Protein AF-A0A2E0UZA9-F1 (afdb_monomer_lite)

Structure (mmCIF, N/CA/C/O backbone):
data_AF-A0A2E0UZA9-F1
#
_entry.id   AF-A0A2E0UZA9-F1
#
loop_
_atom_site.group_PDB
_atom_site.id
_atom_site.type_symbol
_atom_site.label_atom_id
_atom_site.label_alt_id
_atom_site.label_comp_id
_atom_site.label_asym_id
_atom_site.label_entity_id
_atom_site.label_seq_id
_atom_site.pdbx_PDB_ins_code
_atom_site.Cartn_x
_atom_site.Cartn_y
_atom_site.Cartn_z
_atom_site.occupancy
_atom_site.B_iso_or_equiv
_atom_site.auth_seq_id
_atom_site.auth_comp_id
_atom_site.auth_asym_id
_atom_site.auth_atom_id
_atom_site.pdbx_PDB_model_num
ATOM 1 N N . MET A 1 1 ? 40.620 -31.369 -30.830 1.00 44.22 1 MET A N 1
ATOM 2 C CA . MET A 1 1 ? 39.345 -31.749 -30.182 1.00 44.22 1 MET A CA 1
ATOM 3 C C . MET A 1 1 ? 38.688 -30.468 -29.694 1.00 44.22 1 MET A C 1
ATOM 5 O O . MET A 1 1 ? 39.153 -29.918 -28.708 1.00 44.22 1 MET A O 1
ATOM 9 N N . TYR A 1 2 ? 37.712 -29.924 -30.425 1.00 49.22 2 TYR A N 1
ATOM 10 C CA . TYR A 1 2 ? 37.018 -28.701 -30.006 1.00 49.22 2 TYR A CA 1
ATOM 11 C C . TYR A 1 2 ? 35.846 -29.072 -29.098 1.00 49.22 2 TYR A C 1
ATOM 13 O O . TYR A 1 2 ? 34.988 -29.868 -29.479 1.00 49.22 2 TYR A O 1
ATOM 21 N N . ASP A 1 3 ? 35.856 -28.532 -27.885 1.00 52.56 3 ASP A N 1
ATOM 22 C CA . ASP A 1 3 ? 34.838 -28.760 -26.866 1.00 52.56 3 ASP A CA 1
ATOM 23 C C . ASP A 1 3 ? 33.593 -27.922 -27.194 1.00 52.56 3 ASP A C 1
ATOM 25 O O . ASP A 1 3 ? 33.565 -26.701 -27.028 1.00 52.56 3 ASP A O 1
ATOM 29 N N . GLN A 1 4 ? 32.575 -28.568 -27.763 1.00 59.28 4 GLN A N 1
ATOM 30 C CA . GLN A 1 4 ? 31.351 -27.907 -28.202 1.00 59.28 4 GLN A CA 1
ATOM 31 C C . GLN A 1 4 ? 30.424 -27.705 -26.995 1.00 59.28 4 GLN A C 1
ATOM 33 O O . GLN A 1 4 ? 29.563 -28.537 -26.694 1.00 59.28 4 GLN A O 1
ATOM 38 N N . LYS A 1 5 ? 30.620 -26.588 -26.278 1.00 55.94 5 LYS A N 1
ATOM 39 C CA . LYS A 1 5 ? 29.717 -26.135 -25.209 1.00 55.94 5 LYS A CA 1
ATOM 40 C C . LYS A 1 5 ? 28.294 -25.990 -25.762 1.00 55.94 5 LYS A C 1
ATOM 42 O O . LYS A 1 5 ? 28.066 -25.351 -26.787 1.00 55.94 5 LYS A O 1
ATOM 47 N N . ARG A 1 6 ? 27.331 -26.617 -25.083 1.00 59.03 6 ARG A N 1
ATOM 48 C CA . ARG A 1 6 ? 25.894 -26.512 -25.385 1.00 59.03 6 ARG A CA 1
ATOM 49 C C . ARG A 1 6 ? 25.472 -25.038 -25.264 1.00 59.03 6 ARG A C 1
ATOM 51 O O . ARG A 1 6 ? 25.919 -24.402 -24.313 1.00 59.03 6 ARG A O 1
ATOM 58 N N . PRO A 1 7 ? 24.610 -24.490 -26.141 1.00 57.75 7 PRO A N 1
ATOM 59 C CA . PRO A 1 7 ? 24.007 -23.194 -25.870 1.00 57.75 7 PRO A CA 1
ATOM 60 C C . PRO A 1 7 ? 23.097 -23.354 -24.649 1.00 57.75 7 PRO A C 1
ATOM 62 O O . PRO A 1 7 ? 22.094 -24.071 -24.689 1.00 57.75 7 PRO A O 1
ATOM 65 N N . GLU A 1 8 ? 23.498 -22.749 -23.538 1.00 59.97 8 GLU A N 1
ATOM 66 C CA . GLU A 1 8 ? 22.669 -22.643 -22.343 1.00 59.97 8 GLU A CA 1
ATOM 67 C C . GLU A 1 8 ? 21.408 -21.838 -22.707 1.00 59.97 8 GLU A C 1
ATOM 69 O O . GLU A 1 8 ? 21.495 -20.912 -23.523 1.00 59.97 8 GLU A O 1
ATOM 74 N N . PRO A 1 9 ? 20.214 -22.201 -22.199 1.00 57.62 9 PRO A N 1
ATOM 75 C CA . PRO A 1 9 ? 19.013 -21.413 -22.455 1.00 57.62 9 PRO A CA 1
ATOM 76 C C . PRO A 1 9 ? 19.300 -19.962 -22.057 1.00 57.62 9 PRO A C 1
ATOM 78 O O . PRO A 1 9 ? 19.689 -19.722 -20.918 1.00 57.62 9 PRO A O 1
ATOM 81 N N . LYS A 1 10 ? 19.160 -19.026 -23.015 1.00 57.62 10 LYS A N 1
ATOM 82 C CA . LYS A 1 10 ? 19.404 -17.586 -22.826 1.00 57.62 10 LYS A CA 1
ATOM 83 C C . LYS A 1 10 ? 18.762 -17.175 -21.503 1.00 57.62 10 LYS A C 1
ATOM 85 O O . LYS A 1 10 ? 17.537 -17.240 -21.376 1.00 57.62 10 LYS A O 1
ATOM 90 N N . ASN A 1 11 ? 19.612 -16.866 -20.522 1.00 52.38 11 ASN A N 1
ATOM 91 C CA . ASN A 1 11 ? 19.195 -16.444 -19.194 1.00 52.38 11 ASN A CA 1
ATOM 92 C C . ASN A 1 11 ? 18.157 -15.339 -19.358 1.00 52.38 11 ASN A C 1
ATOM 94 O O . ASN A 1 11 ? 18.340 -14.447 -20.185 1.00 52.38 11 ASN A O 1
ATOM 98 N N . SER A 1 12 ? 17.063 -15.459 -18.605 1.00 56.59 12 SER A N 1
ATOM 99 C CA . SER A 1 12 ? 15.996 -14.466 -18.508 1.00 56.59 12 SER A CA 1
ATOM 100 C C . SER A 1 12 ? 16.597 -13.068 -18.561 1.00 56.59 12 SER A C 1
ATOM 102 O O . SER A 1 12 ? 17.405 -12.740 -17.685 1.00 56.59 12 SER A O 1
ATOM 104 N N . ASP A 1 13 ? 16.243 -12.290 -19.588 1.00 64.12 13 ASP A N 1
ATOM 105 C CA . ASP A 1 13 ? 16.721 -10.918 -19.717 1.00 64.12 13 ASP A CA 1
ATOM 106 C C . ASP A 1 13 ? 16.536 -10.221 -18.359 1.00 64.12 13 ASP A C 1
ATOM 108 O O . ASP A 1 13 ? 15.477 -10.375 -17.731 1.00 64.12 13 ASP A O 1
ATOM 112 N N . PRO A 1 14 ? 17.569 -9.536 -17.841 1.00 65.88 14 PRO A N 1
ATOM 113 C CA . PRO A 1 14 ? 17.503 -8.942 -16.517 1.00 65.88 14 PRO A CA 1
ATOM 114 C C . PRO A 1 14 ? 16.279 -8.027 -16.444 1.00 65.88 14 PRO A C 1
ATOM 116 O O . PRO A 1 14 ? 16.082 -7.178 -17.315 1.00 65.88 14 PRO A O 1
ATOM 119 N N . ILE A 1 15 ? 15.440 -8.215 -15.415 1.00 68.25 15 ILE A N 1
ATOM 120 C CA . ILE A 1 15 ? 14.256 -7.376 -15.189 1.00 68.25 15 ILE A CA 1
ATOM 121 C C . ILE A 1 15 ? 14.717 -5.924 -15.212 1.00 68.25 15 ILE A C 1
ATOM 123 O O . ILE A 1 15 ? 15.532 -5.512 -14.379 1.00 68.25 15 ILE A O 1
ATOM 127 N N . HIS A 1 16 ? 14.213 -5.164 -16.182 1.00 70.38 16 HIS A N 1
ATOM 128 C CA . HIS A 1 16 ? 14.722 -3.831 -16.444 1.00 70.38 16 HIS A CA 1
ATOM 129 C C . HIS A 1 16 ? 14.544 -2.953 -15.185 1.00 70.38 16 HIS A C 1
ATOM 131 O O . HIS A 1 16 ? 13.455 -2.932 -14.603 1.00 70.38 16 HIS A O 1
ATOM 137 N N . PRO A 1 17 ? 15.597 -2.252 -14.725 1.00 76.38 17 PRO A N 1
ATOM 138 C CA . PRO A 1 17 ? 15.684 -1.679 -13.375 1.00 76.38 17 PRO A CA 1
ATOM 139 C C . PRO A 1 17 ? 14.549 -0.705 -13.029 1.00 76.38 17 PRO A C 1
ATOM 141 O O . PRO A 1 17 ? 14.110 -0.659 -11.881 1.00 76.38 17 PRO A O 1
ATOM 144 N N . ILE A 1 18 ? 14.001 -0.005 -14.026 1.00 79.44 18 ILE A N 1
ATOM 145 C CA . ILE A 1 18 ? 12.823 0.868 -13.879 1.00 79.44 18 ILE A CA 1
ATOM 146 C C . ILE A 1 18 ? 11.614 0.105 -13.303 1.00 79.44 18 ILE A C 1
ATOM 148 O O . ILE A 1 18 ? 10.946 0.605 -12.400 1.00 79.44 18 ILE A O 1
ATOM 152 N N . TRP A 1 19 ? 11.370 -1.136 -13.740 1.00 76.31 19 TRP A N 1
ATOM 153 C CA . TRP A 1 19 ? 10.248 -1.947 -13.244 1.00 76.31 19 TRP A CA 1
ATOM 154 C C . TRP A 1 19 ? 10.426 -2.373 -11.787 1.00 76.31 19 TRP A C 1
ATOM 156 O O . TRP A 1 19 ? 9.441 -2.554 -11.076 1.00 76.31 19 TRP A O 1
ATOM 166 N N . ARG A 1 20 ? 11.674 -2.474 -11.311 1.00 79.44 20 ARG A N 1
ATOM 167 C CA . ARG A 1 20 ? 11.967 -2.724 -9.891 1.00 79.44 20 ARG A CA 1
ATOM 168 C C . ARG A 1 20 ? 11.682 -1.474 -9.047 1.00 79.44 20 ARG A C 1
ATOM 170 O O . ARG A 1 20 ? 11.158 -1.598 -7.944 1.00 79.44 20 ARG A O 1
ATOM 177 N N . GLY A 1 21 ? 11.961 -0.284 -9.587 1.00 85.06 21 GLY A N 1
ATOM 178 C CA . GLY A 1 21 ? 11.698 1.001 -8.928 1.00 85.06 21 GLY A CA 1
ATOM 179 C C . GLY A 1 21 ? 10.209 1.288 -8.712 1.00 85.06 21 GLY A C 1
ATOM 180 O O . GLY A 1 21 ? 9.820 1.669 -7.610 1.00 85.06 21 GLY A O 1
ATOM 181 N N . ILE A 1 22 ? 9.364 1.034 -9.720 1.00 87.75 22 ILE A N 1
ATOM 182 C CA . ILE A 1 22 ? 7.905 1.208 -9.592 1.00 87.75 22 ILE A CA 1
ATOM 183 C C . ILE A 1 22 ? 7.340 0.323 -8.473 1.00 87.75 22 ILE A C 1
ATOM 185 O O . ILE A 1 22 ? 6.570 0.802 -7.644 1.00 87.75 22 ILE A O 1
ATOM 189 N N . GLY A 1 23 ? 7.748 -0.948 -8.410 1.00 87.12 23 GLY A N 1
ATOM 190 C CA . GLY A 1 23 ? 7.283 -1.864 -7.366 1.00 87.12 23 GLY A CA 1
ATOM 191 C C . GLY A 1 23 ? 7.660 -1.387 -5.962 1.00 87.12 23 GLY A C 1
ATOM 192 O O . GLY A 1 23 ? 6.826 -1.411 -5.060 1.00 87.12 23 GLY A O 1
ATOM 193 N N . PHE A 1 24 ? 8.886 -0.884 -5.787 1.00 90.12 24 PHE A N 1
ATOM 194 C CA . PHE A 1 24 ? 9.336 -0.329 -4.510 1.00 90.12 24 PHE A CA 1
ATOM 195 C C . PHE A 1 24 ? 8.528 0.908 -4.094 1.00 90.12 24 PHE A C 1
ATOM 197 O O . PHE A 1 24 ? 8.086 0.994 -2.949 1.00 90.12 24 PHE A O 1
ATOM 204 N N . ALA A 1 25 ? 8.271 1.832 -5.025 1.00 92.25 25 ALA A N 1
ATOM 205 C CA . ALA A 1 25 ? 7.442 3.003 -4.750 1.00 92.25 25 ALA A CA 1
ATOM 206 C C . ALA A 1 25 ? 6.020 2.602 -4.317 1.00 92.25 25 ALA A C 1
ATOM 208 O O . ALA A 1 25 ? 5.489 3.152 -3.354 1.00 92.25 25 ALA A O 1
ATOM 209 N N . LEU A 1 26 ? 5.427 1.601 -4.976 1.00 91.69 26 LEU A N 1
ATOM 210 C CA . LEU A 1 26 ? 4.094 1.096 -4.641 1.00 91.69 26 LEU A CA 1
ATOM 211 C C . LEU A 1 26 ? 4.036 0.419 -3.268 1.00 91.69 26 LEU A C 1
ATOM 213 O O . LEU A 1 26 ? 3.039 0.580 -2.572 1.00 91.69 26 LEU A O 1
ATOM 217 N N . ILE A 1 27 ? 5.090 -0.287 -2.848 1.00 92.69 27 ILE A N 1
ATOM 218 C CA . ILE A 1 27 ? 5.161 -0.906 -1.511 1.00 92.69 27 ILE A CA 1
ATOM 219 C C . ILE A 1 27 ? 5.084 0.145 -0.397 1.00 92.69 27 ILE A C 1
ATOM 221 O O . ILE A 1 27 ? 4.532 -0.140 0.660 1.00 92.69 27 ILE A O 1
ATOM 225 N N . VAL A 1 28 ? 5.600 1.354 -0.626 1.00 95.12 28 VAL A N 1
ATOM 226 C CA . VAL A 1 28 ? 5.515 2.460 0.341 1.00 95.12 28 VAL A CA 1
ATOM 227 C C . VAL A 1 28 ? 4.206 3.237 0.183 1.00 95.12 28 VAL A C 1
ATOM 229 O O . VAL A 1 28 ? 3.558 3.574 1.170 1.00 95.12 28 VAL A O 1
ATOM 232 N N . LEU A 1 29 ? 3.780 3.500 -1.052 1.00 95.12 29 LEU A N 1
ATOM 233 C CA . LEU A 1 29 ? 2.591 4.305 -1.333 1.00 95.12 29 LEU A CA 1
ATOM 234 C C . LEU A 1 29 ? 1.285 3.590 -0.947 1.00 95.12 29 LEU A C 1
ATOM 236 O O . LEU A 1 29 ? 0.380 4.209 -0.386 1.00 95.12 29 LEU A O 1
ATOM 240 N N . ALA A 1 30 ? 1.182 2.286 -1.215 1.00 95.50 30 ALA A N 1
ATOM 24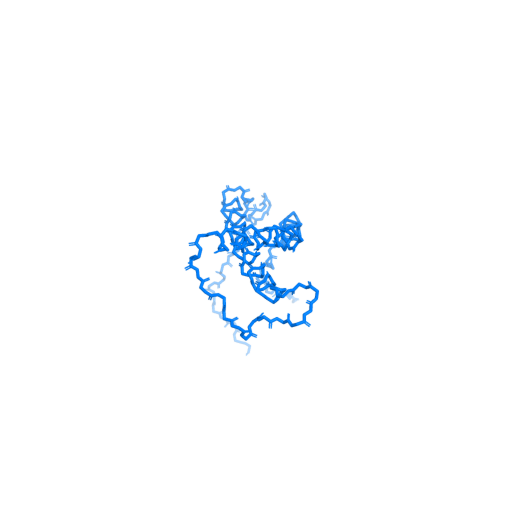1 C CA . ALA A 1 30 ? -0.017 1.497 -0.949 1.00 95.50 30 ALA A CA 1
ATOM 242 C C . ALA A 1 30 ? -0.433 1.456 0.538 1.00 95.50 30 ALA A C 1
ATOM 244 O O . ALA A 1 30 ? -1.622 1.654 0.795 1.00 95.50 30 ALA A O 1
ATOM 245 N N . PRO A 1 31 ? 0.453 1.229 1.534 1.00 95.75 31 PRO A N 1
ATOM 246 C CA . PRO A 1 31 ? 0.085 1.295 2.954 1.00 95.75 31 PRO A CA 1
ATOM 247 C C . PRO A 1 31 ? -0.335 2.694 3.401 1.00 95.75 31 PRO A C 1
ATOM 249 O O . PRO A 1 31 ? -1.281 2.818 4.176 1.00 95.75 31 PRO A O 1
ATOM 252 N N . ILE A 1 32 ? 0.286 3.750 2.866 1.00 97.19 32 ILE A N 1
ATOM 253 C CA . ILE A 1 32 ? -0.100 5.136 3.173 1.00 97.19 32 ILE A CA 1
ATOM 254 C C . ILE A 1 32 ? -1.534 5.405 2.696 1.00 97.19 32 ILE A C 1
ATOM 256 O O . ILE A 1 32 ? -2.374 5.873 3.466 1.00 97.19 32 ILE A O 1
ATOM 260 N N . MET A 1 33 ? -1.840 5.053 1.443 1.00 97.00 33 MET A N 1
ATOM 261 C CA . MET A 1 33 ? -3.193 5.192 0.896 1.00 97.00 33 MET A CA 1
ATOM 262 C C . MET A 1 33 ? -4.201 4.274 1.597 1.00 97.00 33 MET A C 1
ATOM 264 O O . MET A 1 33 ? -5.326 4.691 1.862 1.00 97.00 33 MET A O 1
ATOM 268 N N . GLY A 1 34 ? -3.803 3.042 1.925 1.00 97.50 34 GLY A N 1
ATOM 269 C CA . GLY A 1 34 ? -4.650 2.081 2.629 1.00 97.50 34 GLY A CA 1
ATOM 270 C C . GLY A 1 34 ? -5.053 2.566 4.018 1.00 97.50 34 GLY A C 1
ATOM 271 O O . GLY A 1 34 ? -6.219 2.443 4.387 1.00 97.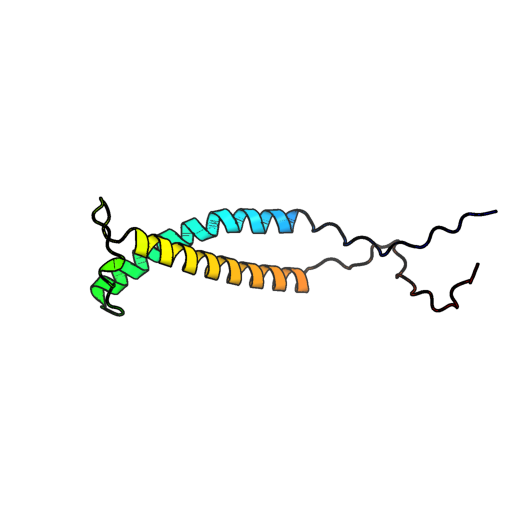50 34 GLY A O 1
ATOM 272 N N . TYR A 1 35 ? -4.132 3.195 4.753 1.00 97.25 35 TYR A N 1
ATOM 273 C CA . TYR A 1 35 ? -4.442 3.765 6.060 1.00 97.25 35 TYR A CA 1
ATOM 274 C C . TYR A 1 35 ? -5.437 4.920 5.948 1.00 97.25 35 TYR A C 1
ATOM 276 O O . TYR A 1 35 ? -6.449 4.923 6.654 1.00 97.25 35 TYR A O 1
ATOM 284 N N . ALA A 1 36 ? -5.211 5.852 5.016 1.00 97.38 36 ALA A N 1
ATOM 285 C CA . ALA A 1 36 ? -6.137 6.957 4.774 1.00 97.38 36 ALA A CA 1
ATOM 286 C C . ALA A 1 36 ? -7.540 6.450 4.395 1.00 97.38 36 ALA A C 1
ATOM 288 O O . ALA A 1 36 ? -8.542 6.907 4.949 1.00 97.38 36 ALA A O 1
ATOM 289 N N . ALA A 1 37 ? -7.612 5.445 3.518 1.00 97.06 37 ALA A N 1
ATOM 290 C CA . ALA A 1 37 ? -8.865 4.796 3.155 1.00 97.06 37 ALA A CA 1
ATOM 291 C C . ALA A 1 37 ? -9.540 4.120 4.359 1.00 97.06 37 ALA A C 1
ATOM 293 O O . ALA A 1 37 ? -10.754 4.236 4.509 1.00 97.06 37 ALA A O 1
ATOM 294 N N . SER A 1 38 ? -8.781 3.468 5.248 1.00 96.44 38 SER A N 1
ATOM 295 C CA . SER A 1 38 ? -9.345 2.796 6.425 1.00 96.44 38 SER A CA 1
ATOM 296 C C . SER A 1 38 ? -10.086 3.759 7.358 1.00 96.44 38 SER A C 1
ATOM 298 O O . SER A 1 38 ? -11.174 3.442 7.836 1.00 96.44 38 SER A O 1
ATOM 300 N N . VAL A 1 39 ? -9.543 4.964 7.557 1.00 95.38 39 VAL A N 1
ATOM 301 C CA . VAL A 1 39 ? -10.159 6.007 8.388 1.00 95.38 39 VAL A CA 1
ATOM 302 C C . VAL A 1 39 ? -11.446 6.523 7.746 1.00 95.38 39 VAL A C 1
ATOM 304 O O . VAL A 1 39 ? -12.462 6.648 8.428 1.00 95.38 39 VAL A O 1
ATOM 307 N N . ILE A 1 40 ? -11.425 6.775 6.434 1.00 96.12 40 ILE A N 1
ATOM 308 C CA . ILE A 1 40 ? -12.595 7.263 5.689 1.00 96.12 40 ILE A CA 1
ATOM 309 C C . ILE A 1 40 ? -13.717 6.220 5.697 1.00 96.12 40 ILE A C 1
ATOM 311 O O . ILE A 1 40 ? -14.866 6.563 5.966 1.00 96.12 40 ILE A O 1
ATOM 315 N N . ILE A 1 41 ? -13.390 4.950 5.442 1.00 95.56 41 ILE A N 1
ATOM 316 C CA . ILE A 1 41 ? -14.362 3.850 5.418 1.00 95.56 41 ILE A CA 1
ATOM 317 C C . ILE A 1 41 ? -15.013 3.674 6.790 1.00 95.56 41 ILE A C 1
ATOM 319 O O . ILE A 1 41 ? -16.229 3.523 6.865 1.00 95.56 41 ILE A O 1
ATOM 323 N N . LEU A 1 42 ? -14.233 3.717 7.874 1.00 93.88 42 LEU A N 1
ATOM 324 C CA . LEU A 1 42 ? -14.787 3.579 9.220 1.00 93.88 42 LEU A CA 1
ATOM 325 C C . LEU A 1 42 ? -15.693 4.747 9.600 1.00 93.88 42 LEU A C 1
ATOM 327 O O . LEU A 1 42 ? -16.791 4.506 10.091 1.00 93.88 42 LEU A O 1
ATOM 331 N N . ASN A 1 43 ? -15.290 5.982 9.304 1.00 93.81 43 ASN A N 1
ATOM 332 C CA . ASN A 1 43 ? -16.129 7.157 9.541 1.00 93.81 43 ASN A CA 1
ATOM 333 C C . ASN A 1 43 ? -17.446 7.072 8.741 1.00 93.81 43 ASN A C 1
ATOM 335 O O . ASN A 1 43 ? -18.538 7.243 9.280 1.00 93.81 43 ASN A O 1
ATOM 339 N N . ALA A 1 44 ? -17.368 6.692 7.463 1.00 94.56 44 ALA A N 1
ATOM 340 C CA . ALA A 1 44 ? -18.555 6.469 6.641 1.00 94.56 44 ALA A CA 1
ATOM 341 C C . ALA A 1 44 ? -19.442 5.330 7.179 1.00 94.56 44 ALA A C 1
ATOM 343 O O . ALA A 1 44 ? -20.669 5.407 7.083 1.00 94.56 44 ALA A O 1
ATOM 344 N N . ASN A 1 45 ? -18.847 4.285 7.759 1.00 94.56 45 ASN A N 1
ATOM 345 C CA . ASN A 1 45 ? -19.581 3.178 8.360 1.00 94.56 45 ASN A CA 1
ATOM 346 C C . ASN A 1 45 ? -20.268 3.571 9.677 1.00 94.56 45 ASN A C 1
ATOM 348 O O . ASN A 1 45 ? -21.351 3.066 9.952 1.00 94.56 45 ASN A O 1
ATOM 352 N N . GLU A 1 46 ? -19.701 4.479 10.473 1.00 90.75 46 GLU A N 1
ATOM 353 C CA . GLU A 1 46 ? -20.359 4.992 11.685 1.00 90.75 46 GLU A CA 1
ATOM 354 C C . GLU A 1 46 ? -21.642 5.768 11.354 1.00 90.75 46 GLU A C 1
ATOM 356 O O . GLU A 1 46 ? -22.655 5.613 12.041 1.00 90.75 46 GLU A O 1
ATOM 361 N N . ILE A 1 47 ? -21.623 6.542 10.264 1.00 93.19 47 ILE A N 1
ATOM 362 C CA . ILE A 1 47 ? -22.777 7.322 9.793 1.00 93.19 47 ILE A CA 1
ATOM 363 C C . ILE A 1 47 ? -23.830 6.407 9.161 1.00 93.19 47 ILE A C 1
ATOM 365 O O . ILE A 1 47 ? -25.001 6.439 9.538 1.00 93.19 47 ILE A O 1
ATOM 369 N N . ASN A 1 48 ? -23.420 5.583 8.196 1.00 94.31 48 ASN A N 1
ATOM 370 C CA . ASN A 1 48 ? -24.354 4.823 7.365 1.00 94.31 48 ASN A CA 1
ATOM 371 C C . ASN A 1 48 ? -24.716 3.446 7.936 1.00 94.31 48 ASN A C 1
ATOM 373 O O . ASN A 1 48 ? -25.668 2.824 7.470 1.00 94.31 48 ASN A O 1
ATOM 377 N N . LYS A 1 49 ? -23.954 2.956 8.922 1.00 92.44 49 LYS A N 1
ATOM 378 C CA . LYS A 1 49 ? -24.134 1.653 9.580 1.00 92.44 49 LYS A CA 1
ATOM 379 C C . LYS A 1 49 ? -24.204 0.478 8.599 1.00 92.44 49 LYS A C 1
ATOM 381 O O . LYS A 1 49 ? -25.030 -0.416 8.763 1.00 92.44 49 LYS A O 1
ATOM 386 N N . TRP A 1 50 ? -23.332 0.466 7.587 1.00 91.12 50 TRP A N 1
ATOM 387 C CA . TRP A 1 50 ? -23.299 -0.601 6.578 1.00 91.12 50 TRP A CA 1
ATOM 388 C C . TRP A 1 50 ? -22.975 -1.968 7.178 1.00 91.12 50 TRP A C 1
ATOM 390 O O . TRP A 1 50 ? -23.541 -2.973 6.755 1.00 91.12 50 TRP A O 1
ATOM 400 N N . TYR A 1 51 ? -22.066 -2.009 8.154 1.00 89.94 51 TYR A N 1
ATOM 401 C CA . TYR A 1 51 ? -21.627 -3.251 8.772 1.00 89.94 51 TYR A CA 1
ATOM 402 C C . TYR A 1 51 ? -21.378 -3.093 10.281 1.00 89.94 51 TYR A C 1
ATOM 404 O O . TYR A 1 51 ? -20.651 -2.178 10.690 1.00 89.94 51 TYR A O 1
ATOM 412 N N . PRO A 1 52 ? -21.939 -3.975 11.132 1.00 90.50 52 PRO A N 1
ATOM 413 C CA . PRO A 1 52 ? -21.676 -3.951 12.564 1.00 90.50 52 PRO A CA 1
ATOM 414 C C . PRO A 1 52 ? -20.263 -4.460 12.864 1.00 90.50 52 PRO A C 1
ATOM 416 O O . PRO A 1 52 ? -19.887 -5.568 12.487 1.00 90.50 52 PRO A O 1
ATOM 419 N N . ILE A 1 53 ? -19.478 -3.659 13.586 1.00 91.25 53 ILE A N 1
ATOM 420 C CA . ILE A 1 53 ? -18.118 -4.037 13.979 1.00 91.25 53 ILE A CA 1
ATOM 421 C C . ILE A 1 53 ? -18.204 -5.056 15.130 1.00 91.25 53 ILE A C 1
ATOM 423 O O . ILE A 1 53 ? -18.772 -4.737 16.180 1.00 91.25 53 ILE A O 1
ATOM 427 N N . PRO A 1 54 ? -17.668 -6.278 14.964 1.00 90.19 54 PRO A N 1
ATOM 428 C CA . PRO A 1 54 ? -17.666 -7.281 16.025 1.00 90.19 54 PRO A CA 1
ATOM 429 C C . PRO A 1 54 ? -16.819 -6.812 17.212 1.00 90.19 54 PRO A C 1
ATOM 431 O O . PRO A 1 54 ? -15.755 -6.212 17.050 1.00 90.19 54 PRO A O 1
ATOM 434 N N . ARG A 1 55 ? -17.291 -7.114 18.425 1.00 88.62 55 ARG A N 1
ATOM 435 C CA . ARG A 1 55 ? -16.667 -6.635 19.668 1.00 88.62 55 ARG A CA 1
ATOM 436 C C . ARG A 1 55 ? -15.286 -7.235 19.918 1.00 88.62 55 ARG A C 1
ATOM 438 O O . ARG A 1 55 ? -14.464 -6.581 20.544 1.00 88.62 55 ARG A O 1
ATOM 445 N N . ASP A 1 56 ? -15.015 -8.418 19.374 1.00 90.50 56 ASP A N 1
ATOM 446 C CA . ASP A 1 56 ? -13.730 -9.113 19.529 1.00 90.50 56 ASP A CA 1
ATOM 447 C C . ASP A 1 56 ? -12.561 -8.362 18.874 1.00 90.50 56 ASP A C 1
ATOM 449 O O . ASP A 1 56 ? -11.405 -8.545 19.244 1.00 90.50 56 ASP A O 1
ATOM 453 N N . LEU A 1 57 ? -12.859 -7.491 17.906 1.00 89.88 57 LEU A N 1
ATOM 454 C CA . LEU A 1 57 ? -11.878 -6.655 17.213 1.00 89.88 57 LEU A CA 1
ATOM 455 C C . LEU A 1 57 ? -11.666 -5.288 17.881 1.00 89.88 57 LEU A C 1
ATOM 457 O O . LEU A 1 57 ? -10.840 -4.502 17.413 1.00 89.88 57 LEU A O 1
ATOM 461 N N . ILE A 1 58 ? -12.394 -5.001 18.963 1.00 91.50 58 ILE A N 1
ATOM 462 C CA . ILE A 1 58 ? -12.283 -3.756 19.719 1.00 91.50 58 ILE A CA 1
ATOM 463 C C . ILE A 1 58 ? -11.280 -3.969 20.850 1.00 91.50 58 ILE A C 1
ATOM 465 O O . ILE A 1 58 ? -11.488 -4.788 21.743 1.00 91.50 58 ILE A O 1
ATOM 469 N N . VAL A 1 59 ? -10.192 -3.202 20.832 1.00 91.31 59 VAL A N 1
ATOM 470 C CA . VAL A 1 59 ? -9.141 -3.294 21.852 1.00 91.31 59 VAL A CA 1
ATOM 471 C C . VAL A 1 59 ? -9.246 -2.114 22.799 1.00 91.31 59 VAL A C 1
ATOM 473 O O . VAL A 1 59 ? -9.463 -0.978 22.385 1.00 91.31 59 VAL A O 1
ATOM 476 N N . ARG A 1 60 ? -9.047 -2.358 24.094 1.00 86.75 60 ARG A N 1
ATOM 477 C CA . ARG A 1 60 ? -9.006 -1.296 25.102 1.00 86.75 60 ARG A CA 1
ATOM 478 C C . ARG A 1 60 ? -7.641 -0.599 25.084 1.00 86.75 60 ARG A C 1
ATOM 480 O O . ARG A 1 60 ? -6.811 -0.820 25.959 1.00 86.75 60 ARG A O 1
ATOM 487 N N . TRP A 1 61 ? -7.416 0.212 24.056 1.00 87.62 61 TRP A N 1
ATOM 488 C CA . TRP A 1 61 ? -6.245 1.079 23.899 1.00 87.62 61 TRP A CA 1
ATOM 489 C C . TRP A 1 61 ? -6.678 2.512 23.545 1.00 87.62 61 TRP A C 1
ATOM 491 O O . TRP A 1 61 ? -7.867 2.820 23.572 1.00 87.62 61 TRP A O 1
ATOM 501 N N . GLN A 1 62 ? -5.727 3.397 23.227 1.00 88.12 62 GLN A N 1
ATOM 502 C CA . GLN A 1 62 ? -5.998 4.801 22.878 1.00 88.12 62 GLN A CA 1
ATOM 503 C C . GLN A 1 62 ? -6.945 4.964 21.673 1.00 88.12 62 GLN A C 1
ATOM 505 O O . GLN A 1 62 ? -7.736 5.901 21.647 1.00 88.12 62 GLN A O 1
ATOM 510 N N . ASP A 1 63 ? -6.895 4.040 20.710 1.00 88.69 63 ASP A N 1
ATOM 511 C CA . ASP A 1 63 ? -7.840 3.949 19.594 1.00 88.69 63 ASP A CA 1
ATOM 512 C C . ASP A 1 63 ? -8.537 2.576 19.625 1.00 88.69 63 ASP A C 1
ATOM 514 O O . ASP A 1 63 ? -7.888 1.561 19.339 1.00 88.69 63 ASP A O 1
ATOM 518 N N . PRO A 1 64 ?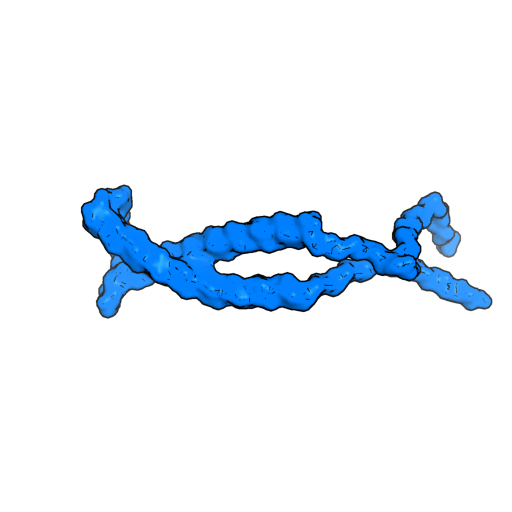 -9.839 2.517 19.965 1.00 90.06 64 PRO A N 1
ATOM 519 C CA . PRO A 1 64 ? -10.573 1.259 20.068 1.00 90.06 64 PRO A CA 1
ATOM 520 C C . PRO A 1 64 ? -10.627 0.450 18.767 1.00 90.06 64 PRO A C 1
ATOM 522 O O . PRO A 1 64 ? -10.713 -0.777 18.812 1.00 90.06 64 PRO A O 1
ATOM 525 N N . TYR A 1 65 ? -10.550 1.117 17.610 1.00 92.69 65 TYR A N 1
ATOM 526 C CA . TYR A 1 65 ? -10.698 0.496 16.291 1.00 92.69 65 TYR A CA 1
ATOM 527 C C . TYR A 1 65 ? -9.362 0.223 15.596 1.00 92.69 65 TYR A C 1
ATOM 529 O O . TYR A 1 65 ? -9.335 -0.024 14.389 1.00 92.69 65 TYR A O 1
ATOM 537 N N . ILE A 1 66 ? -8.246 0.242 16.329 1.00 93.31 66 ILE A N 1
ATOM 538 C CA . ILE A 1 66 ? -6.908 0.107 15.743 1.00 93.31 66 ILE A CA 1
ATOM 539 C C . ILE A 1 66 ? -6.723 -1.192 14.943 1.00 93.31 66 ILE A C 1
ATOM 541 O O . ILE A 1 66 ? -6.176 -1.159 13.842 1.00 93.31 66 ILE A O 1
ATOM 545 N N . LEU A 1 67 ? -7.233 -2.326 15.441 1.00 93.62 67 LEU A N 1
ATOM 546 C CA . LEU A 1 67 ? -7.145 -3.607 14.730 1.00 93.62 67 LEU A CA 1
ATOM 547 C C . LEU A 1 67 ? -7.980 -3.602 13.450 1.00 93.62 67 LEU A C 1
ATOM 549 O O . LEU A 1 67 ? -7.532 -4.085 12.413 1.00 93.62 67 LEU A O 1
ATOM 553 N N . VAL A 1 68 ? -9.174 -3.012 13.504 1.00 94.06 68 VAL A N 1
ATOM 554 C CA . VAL A 1 68 ? -10.058 -2.895 12.340 1.00 94.06 68 VAL A CA 1
ATOM 555 C C . VAL A 1 68 ? -9.415 -2.006 11.275 1.00 94.06 68 VAL A C 1
ATOM 557 O O . VAL A 1 68 ? -9.363 -2.393 10.108 1.00 94.06 68 VAL A O 1
ATOM 560 N N . LYS A 1 69 ? -8.845 -0.860 11.674 1.00 94.69 69 LYS A N 1
ATOM 561 C CA . LYS A 1 69 ? -8.074 0.025 10.786 1.00 94.69 69 LYS A CA 1
ATOM 562 C C . LYS A 1 69 ? -6.914 -0.715 10.134 1.00 94.69 69 LYS A C 1
ATOM 564 O O . LYS A 1 69 ? -6.735 -0.603 8.923 1.00 94.69 69 LYS A O 1
ATOM 569 N N . LEU A 1 70 ? -6.158 -1.498 10.905 1.00 95.38 70 LEU A N 1
ATOM 570 C CA . LEU A 1 70 ? -5.025 -2.274 10.404 1.00 95.38 70 LEU A CA 1
ATOM 571 C C . LEU A 1 70 ? -5.462 -3.312 9.361 1.00 95.38 70 LEU A C 1
ATOM 573 O O . LEU A 1 70 ? -4.874 -3.380 8.284 1.00 95.38 70 LEU A O 1
ATOM 577 N N . ILE A 1 71 ? -6.517 -4.080 9.644 1.00 95.56 71 ILE A N 1
ATOM 578 C CA . ILE A 1 71 ? -7.046 -5.091 8.718 1.00 95.56 71 ILE A CA 1
ATOM 579 C C . ILE A 1 71 ? -7.518 -4.436 7.420 1.00 95.56 71 ILE A C 1
ATOM 581 O O . ILE A 1 71 ? -7.110 -4.860 6.339 1.00 95.56 71 ILE A O 1
ATOM 585 N N . ILE A 1 72 ? -8.326 -3.374 7.514 1.00 95.94 72 ILE A N 1
ATOM 586 C CA . ILE A 1 72 ? -8.802 -2.643 6.333 1.00 95.94 72 ILE A CA 1
ATOM 587 C C . ILE A 1 72 ? -7.616 -2.068 5.556 1.00 95.94 72 ILE A C 1
ATOM 589 O O . ILE A 1 72 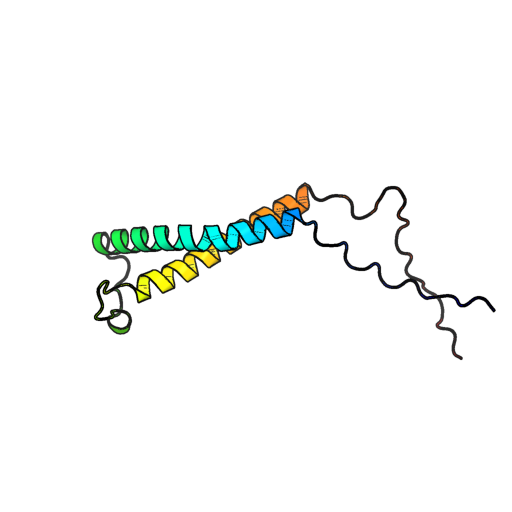? -7.584 -2.185 4.337 1.00 95.94 72 ILE A O 1
ATOM 593 N N . THR A 1 73 ? -6.620 -1.505 6.244 1.00 97.31 73 THR A N 1
ATOM 594 C CA . THR A 1 73 ? -5.402 -0.988 5.611 1.00 97.31 73 THR A CA 1
ATOM 595 C C . THR A 1 73 ? -4.715 -2.077 4.798 1.00 97.31 73 THR A C 1
ATOM 597 O O . THR A 1 73 ? -4.501 -1.881 3.611 1.00 97.31 73 THR A O 1
ATOM 600 N N . VAL A 1 74 ? -4.435 -3.245 5.386 1.00 97.69 74 VAL A N 1
ATOM 601 C CA . VAL A 1 74 ? -3.768 -4.356 4.685 1.00 97.69 74 VAL A CA 1
ATOM 602 C C . VAL A 1 74 ? -4.569 -4.807 3.464 1.00 97.69 74 VAL A C 1
ATOM 604 O O . VAL A 1 74 ? -4.000 -4.966 2.384 1.00 97.69 74 VAL A O 1
ATOM 607 N N . VAL A 1 75 ? -5.888 -4.963 3.606 1.00 97.69 75 VAL A N 1
ATOM 608 C CA . VAL A 1 75 ? -6.769 -5.377 2.505 1.00 97.69 75 VAL A CA 1
ATOM 609 C C . VAL A 1 75 ? -6.780 -4.334 1.386 1.00 97.69 75 VAL A C 1
ATOM 611 O O . VAL A 1 75 ? -6.561 -4.676 0.226 1.00 97.69 75 VAL A O 1
ATOM 614 N N . ILE A 1 76 ? -6.987 -3.057 1.712 1.00 97.69 76 ILE A N 1
ATOM 615 C CA . ILE A 1 76 ? -7.038 -1.979 0.720 1.00 97.69 76 ILE A CA 1
ATOM 616 C C . ILE A 1 76 ? -5.674 -1.779 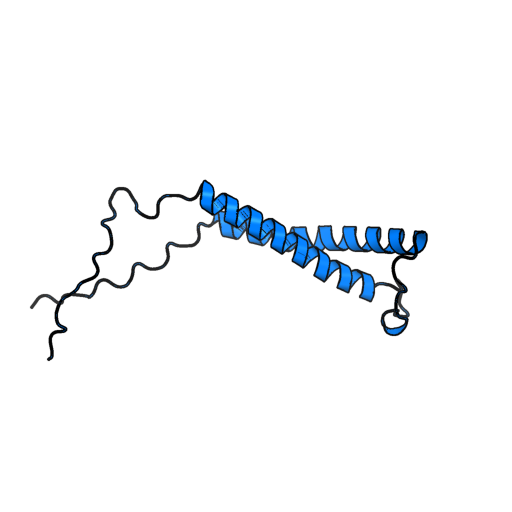0.060 1.00 97.69 76 ILE A C 1
ATOM 618 O O . ILE A 1 76 ? -5.607 -1.649 -1.157 1.00 97.69 76 ILE A O 1
ATOM 622 N N . SER A 1 77 ? -4.579 -1.804 0.816 1.00 97.12 77 SER A N 1
ATOM 623 C CA . SER A 1 77 ? -3.228 -1.711 0.263 1.00 97.12 77 SER A CA 1
ATOM 624 C C . SER A 1 77 ? -2.922 -2.863 -0.682 1.00 97.12 77 SER A C 1
ATOM 626 O O . SER A 1 77 ? -2.356 -2.628 -1.746 1.00 97.12 77 SER A O 1
ATOM 628 N N . PHE A 1 78 ? -3.332 -4.087 -0.339 1.00 97.06 78 PHE A N 1
ATOM 629 C CA . PHE A 1 78 ? -3.203 -5.237 -1.228 1.00 97.06 78 PHE A CA 1
ATOM 630 C C . PHE A 1 78 ? -4.005 -5.043 -2.521 1.00 97.06 78 PHE A C 1
ATOM 632 O O . PHE A 1 78 ? -3.469 -5.263 -3.605 1.00 97.06 78 PHE A O 1
ATOM 639 N N . LEU A 1 79 ? -5.252 -4.570 -2.430 1.00 97.44 79 LEU A N 1
ATOM 640 C CA . LEU A 1 79 ? -6.085 -4.287 -3.603 1.00 97.44 79 LEU A CA 1
ATOM 641 C C . LEU A 1 79 ? -5.495 -3.177 -4.480 1.00 97.44 79 LEU A C 1
ATOM 643 O O . LEU A 1 79 ? -5.399 -3.342 -5.693 1.00 97.44 79 LEU A O 1
ATOM 647 N N . ILE A 1 80 ? -5.051 -2.073 -3.879 1.00 96.25 80 ILE A N 1
ATOM 648 C CA . ILE A 1 80 ? -4.375 -0.974 -4.578 1.00 96.25 80 ILE A CA 1
ATOM 649 C C . ILE A 1 80 ? -3.134 -1.508 -5.292 1.00 96.25 80 ILE A C 1
ATOM 651 O O . ILE A 1 80 ? -2.971 -1.296 -6.492 1.00 96.25 80 ILE A O 1
ATOM 655 N N . PHE A 1 81 ? -2.283 -2.248 -4.579 1.00 95.12 81 PHE A N 1
ATOM 656 C CA . PHE A 1 81 ? -1.076 -2.838 -5.145 1.00 95.12 81 PHE A CA 1
ATOM 657 C C . PHE A 1 81 ? -1.402 -3.780 -6.309 1.00 95.12 81 PHE A C 1
ATOM 659 O O . PHE A 1 81 ? -0.777 -3.687 -7.363 1.00 95.12 81 PHE A O 1
ATOM 666 N N . MET A 1 82 ? -2.419 -4.634 -6.163 1.00 95.31 82 MET A N 1
ATOM 667 C CA . MET A 1 82 ? -2.890 -5.534 -7.216 1.00 95.31 82 MET A CA 1
ATOM 668 C C . MET A 1 82 ? -3.345 -4.761 -8.462 1.00 95.31 82 MET A C 1
ATOM 670 O O . MET A 1 82 ? -2.949 -5.106 -9.574 1.00 95.31 82 MET A O 1
ATOM 674 N N . VAL A 1 83 ? -4.134 -3.697 -8.293 1.00 96.44 83 VAL A N 1
ATOM 675 C CA . VAL A 1 83 ? -4.610 -2.860 -9.405 1.00 96.44 83 VAL A CA 1
ATOM 676 C C . VAL A 1 83 ? -3.443 -2.176 -10.112 1.00 96.44 83 VAL A C 1
ATOM 678 O O . VAL A 1 83 ? -3.331 -2.263 -11.335 1.00 96.44 83 VAL A O 1
ATOM 681 N N . PHE A 1 84 ? -2.528 -1.553 -9.367 1.00 94.44 84 PHE A N 1
ATOM 682 C CA . PHE A 1 84 ? -1.340 -0.939 -9.959 1.00 94.44 84 PHE A CA 1
ATOM 683 C C . PHE A 1 84 ? -0.452 -1.967 -10.667 1.00 94.44 84 PHE A C 1
ATOM 685 O O . PHE A 1 84 ? 0.063 -1.674 -11.743 1.00 94.44 84 PHE A O 1
ATOM 692 N N . GLN A 1 85 ? -0.319 -3.182 -10.130 1.00 91.88 85 GLN A N 1
ATOM 693 C CA . GLN A 1 85 ? 0.445 -4.255 -10.766 1.00 91.88 85 GLN A CA 1
ATOM 694 C C . GLN A 1 85 ? -0.185 -4.717 -12.090 1.00 91.88 85 GLN A C 1
ATOM 696 O O . GLN A 1 85 ? 0.521 -5.033 -13.048 1.00 91.88 85 GLN A O 1
ATOM 701 N N . LEU A 1 86 ? -1.516 -4.738 -12.178 1.00 94.12 86 LEU A N 1
ATOM 702 C CA . LEU A 1 86 ? -2.208 -5.017 -13.436 1.00 94.12 86 LEU A CA 1
ATOM 703 C C . LEU A 1 86 ? -1.970 -3.903 -14.459 1.00 94.12 86 LEU A C 1
ATOM 705 O O . LEU A 1 86 ? -1.676 -4.191 -15.619 1.00 94.12 86 LEU A O 1
ATOM 709 N N . ILE A 1 87 ? -2.033 -2.640 -14.031 1.00 93.62 87 ILE A N 1
ATOM 710 C CA . ILE A 1 87 ? -1.755 -1.488 -14.899 1.00 93.62 87 ILE A CA 1
ATOM 711 C C . ILE A 1 87 ? -0.320 -1.556 -15.433 1.00 93.62 87 ILE A C 1
ATOM 713 O O . ILE A 1 87 ? -0.103 -1.427 -16.637 1.00 93.62 87 ILE A O 1
ATOM 717 N N . THR A 1 88 ? 0.665 -1.809 -14.570 1.00 88.38 88 THR A N 1
ATOM 718 C CA . THR A 1 88 ? 2.077 -1.899 -14.971 1.00 88.38 88 THR A CA 1
ATOM 719 C C . THR A 1 88 ? 2.319 -3.068 -15.920 1.00 88.38 88 THR A C 1
ATOM 721 O O . THR A 1 88 ? 3.036 -2.910 -16.907 1.00 88.38 88 THR A O 1
ATOM 724 N N . PHE A 1 89 ? 1.667 -4.210 -15.695 1.00 88.69 89 PHE A N 1
ATOM 725 C CA . PHE A 1 89 ? 1.713 -5.345 -16.612 1.00 88.69 89 PHE A CA 1
ATOM 726 C C . PHE A 1 89 ? 1.157 -4.998 -18.000 1.00 88.69 89 PHE A C 1
ATOM 728 O O . PHE A 1 89 ? 1.782 -5.316 -19.014 1.00 88.69 89 PHE A O 1
ATOM 735 N N . VAL A 1 90 ? 0.008 -4.317 -18.064 1.00 91.75 90 VAL A N 1
ATOM 736 C CA . VAL A 1 90 ? -0.586 -3.872 -19.334 1.00 91.75 90 VAL A CA 1
ATOM 737 C C . VAL A 1 90 ? 0.329 -2.871 -20.042 1.00 91.75 90 VAL A C 1
ATOM 739 O O . VAL A 1 90 ? 0.579 -3.020 -21.237 1.00 91.75 90 VAL A O 1
ATOM 742 N N . LEU A 1 91 ? 0.894 -1.905 -19.313 1.00 89.62 91 LEU A N 1
ATOM 743 C CA . LEU A 1 91 ? 1.850 -0.943 -19.867 1.00 89.62 91 LEU A CA 1
ATOM 744 C C . LEU A 1 91 ? 3.103 -1.632 -20.413 1.00 89.62 91 LEU A C 1
ATOM 746 O O . LEU A 1 91 ? 3.525 -1.331 -21.527 1.00 89.62 91 LEU A O 1
ATOM 750 N N . TYR A 1 92 ? 3.669 -2.595 -19.682 1.00 83.31 92 TYR A N 1
ATOM 751 C CA . TYR A 1 92 ? 4.823 -3.359 -20.157 1.00 83.31 92 TYR A CA 1
ATOM 752 C C . TYR A 1 92 ? 4.495 -4.169 -21.410 1.00 83.31 92 TYR A C 1
ATOM 754 O O . TYR A 1 92 ? 5.321 -4.294 -22.308 1.00 83.31 92 TYR A O 1
ATOM 762 N N . ARG A 1 93 ? 3.279 -4.708 -21.502 1.00 85.00 93 ARG A N 1
ATOM 763 C CA . ARG A 1 93 ? 2.844 -5.449 -22.686 1.00 85.00 93 ARG A CA 1
ATOM 764 C C . ARG A 1 93 ? 2.731 -4.559 -23.926 1.00 85.00 93 ARG A C 1
ATOM 766 O O . ARG A 1 93 ? 3.005 -5.042 -25.019 1.00 85.00 93 ARG A O 1
ATOM 773 N N . LEU A 1 94 ? 2.310 -3.304 -23.768 1.00 89.06 94 LEU A N 1
ATOM 774 C CA . LEU A 1 94 ? 2.115 -2.368 -24.881 1.00 89.06 94 LEU A CA 1
ATOM 775 C C . LEU A 1 94 ? 3.409 -1.664 -25.303 1.00 89.06 94 LEU A C 1
ATOM 777 O O . LEU A 1 94 ? 3.652 -1.500 -26.494 1.00 89.06 94 LEU A O 1
ATOM 781 N N . PHE A 1 95 ? 4.234 -1.265 -24.336 1.00 86.50 95 PHE A N 1
ATOM 782 C CA . PHE A 1 95 ? 5.428 -0.441 -24.557 1.00 86.50 95 PHE A CA 1
ATOM 783 C C . PHE A 1 95 ? 6.742 -1.192 -24.300 1.00 86.50 95 PHE A C 1
ATOM 785 O O . PHE A 1 95 ? 7.809 -0.585 -24.219 1.00 86.50 95 PHE A O 1
ATOM 792 N N . GLY A 1 96 ? 6.679 -2.512 -24.125 1.00 78.94 96 GLY A N 1
ATOM 793 C CA . GLY A 1 96 ? 7.844 -3.343 -23.850 1.00 78.94 96 GLY A CA 1
ATOM 794 C C . GLY A 1 96 ? 8.803 -3.408 -25.045 1.00 78.94 96 GLY A C 1
ATOM 795 O O . GLY A 1 96 ? 8.349 -3.545 -26.183 1.00 78.94 96 GLY A O 1
ATOM 796 N N . PRO A 1 97 ? 10.127 -3.344 -24.815 1.00 74.19 97 PRO A N 1
ATOM 797 C CA . PRO A 1 97 ? 11.117 -3.476 -25.881 1.00 74.19 97 PRO A CA 1
ATOM 798 C C . PRO A 1 97 ? 11.061 -4.864 -26.538 1.00 74.19 97 PRO A C 1
ATOM 800 O O . PRO A 1 97 ? 10.632 -5.849 -25.929 1.00 74.19 97 PRO A O 1
ATOM 803 N N . SER A 1 98 ? 11.529 -4.960 -27.786 1.00 71.69 98 SER A N 1
ATOM 804 C CA . SER A 1 98 ? 11.648 -6.244 -28.482 1.00 71.69 98 SER A CA 1
ATOM 805 C C . SER A 1 98 ? 12.618 -7.177 -27.752 1.00 71.69 98 SER A C 1
ATOM 807 O O . SER A 1 98 ? 13.676 -6.760 -27.292 1.00 71.69 98 SER A O 1
ATOM 809 N N . ARG A 1 99 ? 12.287 -8.474 -27.689 1.00 67.19 99 ARG A N 1
ATOM 810 C CA . ARG A 1 99 ? 13.112 -9.507 -27.019 1.00 67.19 99 ARG A CA 1
ATOM 811 C C . ARG A 1 99 ? 14.463 -9.785 -27.692 1.00 67.19 99 ARG A C 1
ATOM 813 O O . ARG A 1 99 ? 15.309 -10.465 -27.118 1.00 67.19 99 ARG A O 1
ATOM 820 N N . TYR A 1 100 ? 14.638 -9.320 -28.924 1.00 72.06 100 TYR A N 1
ATOM 821 C CA . TYR A 1 100 ? 15.864 -9.489 -29.693 1.00 72.06 100 TYR A CA 1
ATOM 822 C C . TYR A 1 100 ? 16.521 -8.128 -29.888 1.00 72.06 100 TYR A C 1
ATOM 824 O O . TYR A 1 100 ? 15.857 -7.176 -30.309 1.00 72.06 100 TYR A O 1
ATOM 832 N N . GLY A 1 101 ? 17.811 -8.052 -29.559 1.00 72.31 101 GLY A N 1
ATOM 833 C CA . GLY A 1 101 ? 18.665 -6.946 -29.972 1.00 72.31 101 GLY A CA 1
ATOM 834 C C . GLY A 1 101 ? 18.995 -7.025 -31.464 1.00 72.31 101 GLY A C 1
ATOM 835 O O . GLY A 1 101 ? 18.788 -8.052 -32.105 1.00 72.31 101 GLY A O 1
ATOM 836 N N . VAL A 1 102 ? 19.549 -5.943 -32.015 1.00 73.12 102 VAL A N 1
ATOM 837 C CA . VAL A 1 102 ? 19.870 -5.820 -33.453 1.00 73.12 102 VAL A CA 1
ATOM 838 C C . VAL A 1 102 ? 20.839 -6.912 -33.936 1.00 73.12 102 VAL A C 1
ATOM 840 O O . VAL A 1 102 ? 20.794 -7.317 -35.092 1.00 73.12 102 VAL A O 1
ATOM 843 N N . THR A 1 103 ? 21.693 -7.414 -33.044 1.00 79.69 103 THR A N 1
ATOM 844 C CA . THR A 1 103 ? 22.695 -8.455 -33.317 1.00 79.69 103 THR A CA 1
ATOM 845 C C . THR A 1 103 ? 22.297 -9.852 -32.830 1.00 79.69 103 THR A C 1
ATOM 847 O O . THR A 1 103 ? 23.065 -10.795 -33.020 1.00 79.69 103 THR A O 1
ATOM 850 N N . ASP A 1 104 ? 21.128 -10.021 -32.203 1.00 74.44 104 ASP A N 1
ATOM 851 C CA . ASP A 1 104 ? 20.731 -11.306 -31.623 1.00 74.44 104 ASP A CA 1
ATOM 852 C C . ASP A 1 104 ? 20.084 -12.224 -32.668 1.00 74.44 104 ASP A C 1
ATOM 854 O O . ASP A 1 104 ? 19.029 -11.922 -33.226 1.00 74.44 104 ASP A O 1
ATOM 858 N N . VAL A 1 105 ? 20.671 -13.406 -32.873 1.00 71.00 105 VAL A N 1
ATOM 859 C CA . VAL A 1 105 ? 20.048 -14.475 -33.667 1.00 71.00 105 VAL A CA 1
ATOM 860 C C . VAL A 1 105 ? 19.016 -15.250 -32.832 1.00 71.00 105 VAL A C 1
ATOM 862 O O . VAL A 1 105 ? 19.246 -15.509 -31.644 1.00 71.00 105 VAL A O 1
ATOM 865 N N . PRO A 1 106 ? 17.870 -15.652 -33.414 1.00 69.62 106 PRO A N 1
ATOM 866 C CA . PRO A 1 106 ? 16.860 -16.418 -32.694 1.00 69.62 106 PRO A CA 1
ATOM 867 C C . PRO A 1 106 ? 17.419 -17.770 -32.236 1.00 69.62 106 PRO A C 1
ATOM 869 O O . PRO A 1 106 ? 18.197 -18.416 -32.940 1.00 69.62 106 PRO A O 1
ATOM 872 N N . SER A 1 107 ? 17.010 -18.224 -31.048 1.00 69.06 107 SER A N 1
ATOM 873 C CA . SER A 1 107 ? 17.465 -19.507 -30.516 1.00 69.06 107 SER A CA 1
ATOM 874 C C . SER A 1 107 ? 16.933 -20.661 -31.369 1.00 69.06 107 SER A C 1
ATOM 876 O O .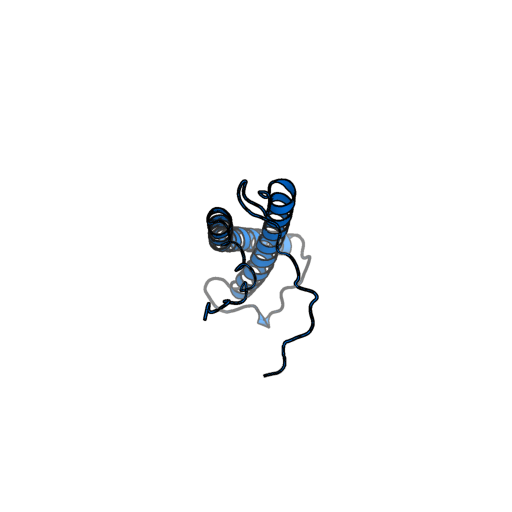 SER A 1 107 ? 15.729 -20.901 -31.472 1.00 69.06 107 SER A O 1
ATOM 878 N N . VAL A 1 108 ? 17.845 -21.404 -31.994 1.00 71.31 108 VAL A N 1
ATOM 879 C CA . VAL A 1 108 ? 17.486 -22.565 -32.809 1.00 71.31 108 VAL A CA 1
ATOM 880 C C . VAL A 1 108 ? 17.366 -23.781 -31.893 1.00 71.31 108 VAL A C 1
ATOM 882 O O . VAL A 1 108 ? 18.341 -24.214 -31.277 1.00 71.31 108 VAL A O 1
ATOM 885 N N . ARG A 1 109 ? 16.162 -24.360 -31.786 1.00 65.44 109 ARG A N 1
ATOM 886 C CA . ARG A 1 109 ? 15.974 -25.645 -31.096 1.00 65.44 109 ARG A CA 1
ATOM 887 C C . ARG A 1 109 ? 16.664 -26.743 -31.905 1.00 65.44 109 ARG A C 1
ATOM 889 O O . ARG A 1 109 ? 16.179 -27.132 -32.964 1.00 65.44 109 ARG A O 1
ATOM 896 N N . TYR A 1 110 ? 17.783 -27.257 -31.402 1.00 69.62 110 TYR A N 1
ATOM 897 C CA . TYR A 1 110 ? 18.471 -28.389 -32.019 1.00 69.62 110 TYR A CA 1
ATOM 898 C C . TYR A 1 110 ? 17.580 -29.642 -31.979 1.00 69.62 110 TYR A C 1
ATOM 900 O O . TYR A 1 110 ? 17.187 -30.099 -30.906 1.00 69.62 110 TYR A O 1
ATOM 908 N N . ARG A 1 111 ? 17.258 -30.202 -33.152 1.00 65.81 111 ARG A N 1
ATOM 909 C CA . ARG A 1 111 ? 16.372 -31.369 -33.323 1.00 65.81 111 ARG A CA 1
ATOM 910 C C . ARG A 1 111 ? 17.140 -32.602 -33.828 1.00 65.81 111 ARG A C 1
ATOM 912 O O . ARG A 1 111 ? 16.661 -33.316 -34.700 1.00 65.81 111 ARG A O 1
ATOM 919 N N . GLY A 1 112 ? 18.356 -32.823 -33.324 1.00 77.38 112 GLY A N 1
ATOM 920 C CA . GLY A 1 112 ? 19.205 -33.965 -33.690 1.00 77.38 112 GLY A CA 1
ATOM 921 C C . GLY A 1 112 ? 19.205 -35.094 -32.653 1.00 77.38 112 GLY A C 1
ATOM 922 O O . GLY A 1 112 ? 18.815 -34.905 -31.498 1.00 77.38 112 GLY A O 1
ATOM 923 N N . LYS A 1 113 ? 19.658 -36.288 -33.062 1.00 67.88 113 LYS A N 1
ATOM 924 C CA . LYS A 1 113 ? 19.815 -37.443 -32.163 1.00 67.88 113 LYS A CA 1
ATOM 925 C C . LYS A 1 113 ? 20.900 -37.138 -31.123 1.00 67.88 113 LYS A C 1
ATOM 927 O O . LYS A 1 113 ? 21.996 -36.714 -31.481 1.00 67.88 113 LYS A O 1
ATOM 932 N N . LYS A 1 114 ? 20.608 -37.371 -29.837 1.00 65.62 114 LYS A N 1
ATOM 933 C CA . LYS A 1 114 ? 21.619 -37.308 -28.768 1.00 65.62 114 LYS A CA 1
ATOM 934 C C . LYS A 1 114 ? 22.718 -38.323 -29.082 1.00 65.62 114 LYS A C 1
ATOM 936 O O . LYS A 1 114 ? 22.439 -39.517 -29.160 1.00 65.62 114 LYS A O 1
ATOM 941 N N . TYR A 1 115 ? 23.946 -37.841 -29.250 1.00 66.88 115 TYR A N 1
ATOM 942 C CA . TYR A 1 115 ? 25.117 -38.700 -29.370 1.00 66.88 115 TYR A CA 1
ATOM 943 C C . TYR A 1 115 ? 25.243 -39.547 -28.097 1.00 66.88 115 TYR A C 1
ATOM 945 O O . TYR A 1 115 ? 25.282 -39.004 -26.990 1.00 66.88 115 TYR A O 1
ATOM 953 N N . LYS A 1 116 ? 25.245 -40.871 -28.253 1.00 60.50 116 LYS A N 1
ATOM 954 C CA . LYS A 1 116 ? 25.428 -41.828 -27.161 1.00 60.50 116 LYS A CA 1
ATOM 955 C C . LYS A 1 116 ? 26.933 -42.102 -27.085 1.00 60.50 116 LYS A C 1
ATOM 957 O O . LYS A 1 116 ? 27.483 -42.633 -28.045 1.00 60.50 116 LYS A O 1
ATOM 962 N N . ARG A 1 117 ? 27.587 -41.625 -26.021 1.00 61.81 117 ARG A N 1
ATOM 963 C CA . ARG A 1 117 ? 28.941 -42.075 -25.668 1.00 61.81 117 ARG A CA 1
ATOM 964 C C . ARG A 1 117 ? 28.849 -43.448 -25.027 1.00 61.81 117 ARG A C 1
ATOM 966 O O . ARG A 1 117 ? 27.867 -43.651 -24.276 1.00 61.81 117 ARG A O 1
#

Secondary structure (DSSP, 8-state):
------------PPPPHHHHHHHHHHHHHHHHHHHHHHHHHHHHHHHH--SPPPGGG--SSSSTTHHHHHHHHHHHHHHHHHHHHHHHHHHHHHHPPPSS-TTPPPPP---SPPP--

Radius of gyration: 25.79 Å; chains: 1; bounding box: 64×49×59 Å

Sequence (117 aa):
MYDQKRPEPKNSDPIHPIWRGIGFALIVLAPIMGYAASVIILNANEINKWYPIPRDLIVRWQDPYILVKLIITVVISFLIFMVFQLITFVLYRLFGPSRYGVTDVPSVRYRGKKYKR

Foldseek 3Di:
DDDDDDPDDPPDDPPPVVVVVVLVVLVVVLLVVQLVVLVVVVVVCVVPVPDDDDQVCQDPDPHRNVSVSVVSSVVRSVVSSVVVVVVVVVVCVVVPDDPDDPPDDDDDDDPDDPDDD

pLDDT: mean 83.36, std 14.03, range [44.22, 97.69]